Protein AF-A0A2T0WL49-F1 (afdb_monomer)

Sequence (121 aa):
MKKYYLVIIFILIGHIYSWAQQVEPSRIDSLEKTVLLLEKEVYDINLNLYNSQRQLKSGILVATLGYTVTIIGGQLLGTRPELGEALLYTGGAIGIAGTVVLVRGFNKISLGPPRRQNYQN

Secondary structure (DSSP, 8-state):
-GGGHHHHHHHHHHHHHHHTT---THHHHHHHHHHHHHHHHHHHHHHHHHHHHHHHHHHHHHHHHHHHHHHHHHHHTTT-HHHHHHHHHHHHHHHHHHHHHHHHHHHHH--PSPP------

Organism: NCBI:txid1750599

Solvent-accessible surface area (backbone atoms only — not comparable to full-atom values): 6425 Å² total; per-residue (Å²): 122,77,79,58,55,60,56,53,54,53,53,56,54,54,56,57,58,66,65,68,70,73,71,71,67,63,62,60,57,50,51,55,52,48,51,54,52,49,54,50,49,54,50,52,49,52,52,32,44,56,57,18,52,55,32,35,56,51,10,52,52,38,25,51,52,8,49,54,38,25,53,53,9,58,62,27,43,81,80,42,45,72,62,6,50,54,29,30,53,51,10,49,53,35,26,52,53,10,50,55,38,30,53,55,15,49,56,56,56,52,70,67,81,79,77,80,78,77,80,79,126

Mean predicted aligned error: 13.77 Å

Structure (mmCIF, N/CA/C/O backbone):
data_AF-A0A2T0WL49-F1
#
_entry.id   AF-A0A2T0WL49-F1
#
loop_
_atom_site.group_PDB
_atom_site.id
_atom_site.type_symbol
_atom_site.label_atom_id
_atom_site.label_alt_id
_atom_site.label_comp_id
_atom_site.label_asym_id
_atom_site.label_entity_id
_atom_site.label_seq_id
_atom_site.pdbx_PDB_ins_code
_atom_site.Cartn_x
_atom_site.Cartn_y
_atom_site.Cartn_z
_atom_site.occupancy
_atom_site.B_iso_or_equiv
_atom_site.auth_seq_id
_atom_site.auth_comp_id
_atom_site.auth_asym_id
_atom_site.auth_atom_id
_atom_site.pdbx_PDB_model_num
ATOM 1 N N . MET A 1 1 ? 53.223 -17.147 -67.942 1.00 55.00 1 MET A N 1
ATOM 2 C CA . MET A 1 1 ? 53.169 -17.056 -66.462 1.00 55.00 1 MET A CA 1
ATOM 3 C C . MET A 1 1 ? 52.692 -15.697 -65.932 1.00 55.00 1 MET A C 1
ATOM 5 O O . MET A 1 1 ? 51.989 -15.681 -64.937 1.00 55.00 1 MET A O 1
ATOM 9 N N . LYS A 1 2 ? 52.958 -14.564 -66.609 1.00 60.06 2 LYS A N 1
ATOM 10 C CA . LYS A 1 2 ? 52.530 -13.214 -66.165 1.00 60.06 2 LYS A CA 1
ATOM 11 C C . LYS A 1 2 ? 51.004 -12.960 -66.135 1.00 60.06 2 LYS A C 1
ATOM 13 O O . LYS A 1 2 ? 50.561 -12.063 -65.435 1.00 60.06 2 LYS A O 1
ATOM 18 N N . LYS A 1 3 ? 50.195 -13.754 -66.854 1.00 65.44 3 LYS A N 1
ATOM 19 C CA . LYS A 1 3 ? 48.728 -13.573 -66.953 1.00 65.44 3 LYS A CA 1
ATOM 20 C C . LYS A 1 3 ? 47.965 -13.932 -65.666 1.00 65.44 3 LYS A C 1
ATOM 22 O O . LYS A 1 3 ? 46.899 -13.383 -65.430 1.00 65.44 3 LYS A O 1
ATOM 27 N N . TYR A 1 4 ? 48.525 -14.799 -64.820 1.00 78.69 4 TYR A N 1
ATOM 28 C CA . TYR A 1 4 ? 47.878 -15.236 -63.575 1.00 78.69 4 TYR A CA 1
ATOM 29 C C . TYR A 1 4 ? 48.109 -14.274 -62.398 1.00 78.69 4 TYR A C 1
ATOM 31 O O . TYR A 1 4 ? 47.350 -14.295 -61.434 1.00 78.69 4 TYR A O 1
ATOM 39 N N . TYR A 1 5 ? 49.103 -13.381 -62.493 1.00 80.31 5 TYR A N 1
ATOM 40 C CA . TYR A 1 5 ? 49.402 -12.396 -61.445 1.00 80.31 5 TYR A CA 1
ATOM 41 C C . TYR A 1 5 ? 48.258 -11.399 -61.225 1.00 80.31 5 TYR A C 1
ATOM 43 O O . TYR A 1 5 ? 47.970 -11.042 -60.088 1.00 80.31 5 TYR A O 1
ATOM 51 N N . LEU A 1 6 ? 47.572 -10.992 -62.298 1.00 79.94 6 LEU A N 1
ATOM 52 C CA . LEU A 1 6 ? 46.455 -10.049 -62.209 1.00 79.94 6 LEU A CA 1
ATOM 53 C C . LEU A 1 6 ? 45.255 -10.645 -61.459 1.00 79.94 6 LEU A C 1
ATOM 55 O O . LEU A 1 6 ? 44.616 -9.956 -60.671 1.00 79.94 6 LEU A O 1
ATOM 59 N N . VAL A 1 7 ? 44.995 -11.940 -61.652 1.00 82.81 7 VAL A N 1
ATOM 60 C CA . VAL A 1 7 ? 43.904 -12.659 -60.977 1.00 82.81 7 VAL A CA 1
ATOM 61 C C . VAL A 1 7 ? 44.198 -12.822 -59.485 1.00 82.81 7 VAL A C 1
ATOM 63 O O . VAL A 1 7 ? 43.319 -12.604 -58.658 1.00 82.81 7 VAL A O 1
ATOM 66 N N . ILE A 1 8 ? 45.447 -13.129 -59.125 1.00 83.12 8 ILE A N 1
ATOM 67 C CA . ILE A 1 8 ? 45.867 -13.269 -57.722 1.00 83.12 8 ILE A CA 1
ATOM 68 C C . ILE A 1 8 ? 45.772 -11.927 -56.982 1.00 83.12 8 ILE A C 1
ATOM 70 O O . ILE A 1 8 ? 45.286 -11.880 -55.854 1.00 83.12 8 ILE A O 1
ATOM 74 N N . ILE A 1 9 ? 46.168 -10.827 -57.630 1.00 82.88 9 ILE A N 1
ATOM 75 C CA . ILE A 1 9 ? 46.038 -9.474 -57.073 1.00 82.88 9 ILE A CA 1
ATOM 76 C C . ILE A 1 9 ? 44.563 -9.106 -56.865 1.00 82.88 9 ILE A C 1
ATOM 78 O O . ILE A 1 9 ? 44.213 -8.560 -55.823 1.00 82.88 9 ILE A O 1
ATOM 82 N N . PHE A 1 10 ? 43.683 -9.458 -57.806 1.00 81.75 10 PHE A N 1
ATOM 83 C CA .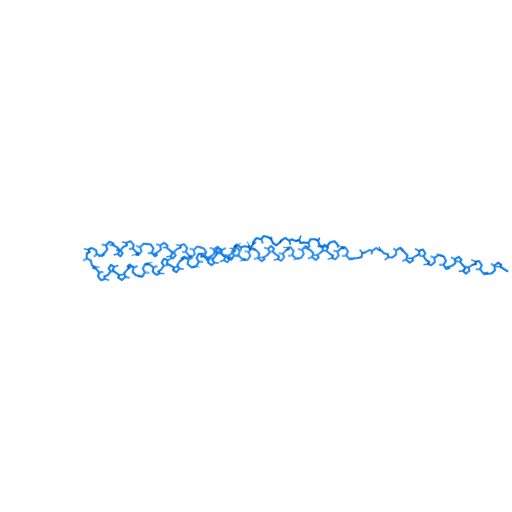 PHE A 1 10 ? 42.249 -9.186 -57.687 1.00 81.75 10 PHE A CA 1
ATOM 84 C C . PHE A 1 10 ? 41.598 -9.952 -56.521 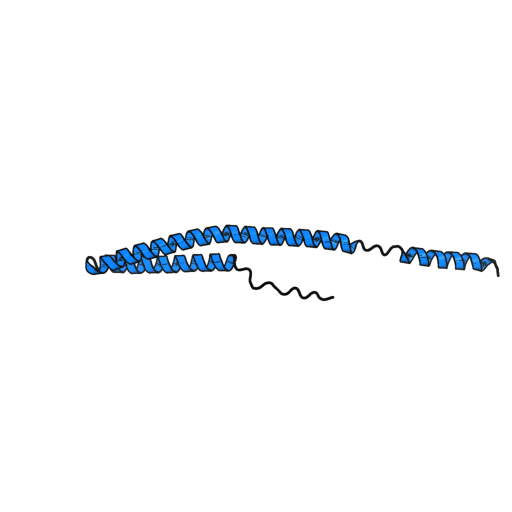1.00 81.75 10 PHE A C 1
ATOM 86 O O . PHE A 1 10 ? 40.780 -9.396 -55.789 1.00 81.75 10 PHE A O 1
ATOM 93 N N . ILE A 1 11 ? 42.012 -11.203 -56.289 1.00 81.06 11 ILE A N 1
ATOM 94 C CA . ILE A 1 11 ? 41.533 -12.025 -55.165 1.00 81.06 11 ILE A CA 1
ATOM 95 C C . ILE A 1 11 ? 42.035 -11.477 -53.820 1.00 81.06 11 ILE A C 1
ATOM 97 O O . ILE A 1 11 ? 41.257 -11.375 -52.870 1.00 81.06 11 ILE A O 1
ATOM 101 N N . LEU A 1 12 ? 43.307 -11.075 -53.748 1.00 77.75 12 LEU A N 1
ATOM 102 C CA . LEU A 1 12 ? 43.891 -10.474 -52.544 1.00 77.75 12 LEU A CA 1
ATOM 103 C C . LEU A 1 12 ? 43.207 -9.156 -52.172 1.00 77.75 12 LEU A C 1
ATOM 105 O O . LEU A 1 12 ? 42.904 -8.927 -51.005 1.00 77.75 12 LEU A O 1
ATOM 109 N N . ILE A 1 13 ? 42.901 -8.319 -53.162 1.00 77.88 13 ILE A N 1
ATOM 110 C CA . ILE A 1 13 ? 42.196 -7.052 -52.956 1.00 77.88 13 ILE A CA 1
ATOM 111 C C . ILE A 1 13 ? 40.756 -7.295 -52.462 1.00 77.88 13 ILE A C 1
ATOM 113 O O . ILE A 1 13 ? 40.306 -6.621 -51.536 1.00 77.88 13 ILE A O 1
ATOM 117 N N . GLY A 1 14 ? 40.057 -8.307 -52.988 1.00 73.75 14 GLY A N 1
ATOM 118 C CA . GLY A 1 14 ? 38.713 -8.683 -52.526 1.00 73.75 14 GLY A CA 1
ATOM 119 C C . GLY A 1 14 ? 38.652 -9.153 -51.063 1.00 73.75 14 GLY A C 1
ATOM 120 O O . GLY A 1 14 ? 37.665 -8.898 -50.370 1.00 73.75 14 GLY A O 1
ATOM 121 N N . HIS A 1 15 ? 39.717 -9.787 -50.558 1.00 71.38 15 HIS A N 1
ATOM 122 C CA . HIS A 1 15 ? 39.802 -10.189 -49.147 1.00 71.38 15 HIS A CA 1
ATOM 123 C C . HIS A 1 15 ? 39.964 -8.995 -48.196 1.00 71.38 15 HIS A C 1
ATOM 125 O O . HIS A 1 15 ? 39.424 -9.024 -47.092 1.00 71.38 15 HIS A O 1
ATOM 131 N N . ILE A 1 16 ? 40.633 -7.920 -48.627 1.00 70.75 16 ILE A N 1
ATOM 132 C CA . ILE A 1 16 ? 40.836 -6.721 -47.796 1.00 70.75 16 ILE A CA 1
ATOM 133 C C . ILE A 1 16 ? 39.512 -5.961 -47.601 1.00 70.75 16 ILE A C 1
ATOM 135 O O . ILE A 1 16 ? 39.225 -5.494 -46.499 1.00 70.75 16 ILE A O 1
ATOM 139 N N . TYR A 1 17 ? 38.658 -5.893 -48.629 1.00 67.56 17 TYR A N 1
ATOM 140 C CA . TYR A 1 17 ? 37.359 -5.210 -48.536 1.00 67.56 17 TYR A CA 1
ATOM 141 C C . TYR A 1 17 ? 36.319 -5.957 -47.691 1.00 67.56 17 TYR A C 1
ATOM 143 O O . TYR A 1 17 ? 35.457 -5.320 -47.089 1.00 67.56 17 TYR A O 1
ATOM 151 N N . SER A 1 18 ? 36.422 -7.285 -47.590 1.00 62.91 18 SER A N 1
ATOM 152 C CA . SER A 1 18 ? 35.491 -8.101 -46.793 1.00 62.91 18 SER A CA 1
ATOM 153 C C . SER A 1 18 ? 35.679 -7.904 -45.281 1.00 62.91 18 SER A C 1
ATOM 155 O O . SER A 1 18 ? 34.739 -8.084 -44.512 1.00 62.91 18 SER A O 1
AT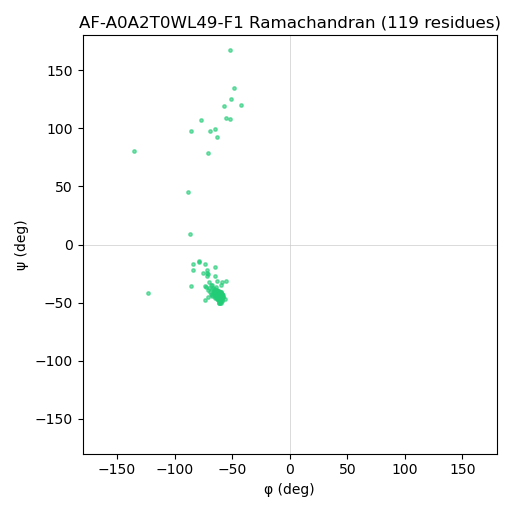OM 157 N N . TRP A 1 19 ? 36.876 -7.496 -44.843 1.00 61.56 19 TRP A N 1
ATOM 158 C CA . TRP A 1 19 ? 37.178 -7.256 -43.427 1.00 61.56 19 TRP A CA 1
ATOM 159 C C . TRP A 1 19 ? 36.762 -5.851 -42.954 1.00 61.56 19 TRP A C 1
ATOM 161 O O . TRP A 1 19 ? 36.503 -5.637 -41.775 1.00 61.56 19 TRP A O 1
ATOM 171 N N . ALA A 1 20 ? 36.612 -4.896 -43.879 1.00 59.78 20 ALA A N 1
ATOM 172 C CA . ALA A 1 20 ? 36.238 -3.514 -43.569 1.00 59.78 20 ALA A CA 1
ATOM 173 C C . ALA A 1 20 ? 34.730 -3.308 -43.304 1.00 59.78 20 ALA A C 1
ATOM 175 O O . ALA A 1 20 ? 34.343 -2.273 -42.767 1.00 59.78 20 ALA A O 1
ATOM 176 N N . GLN A 1 21 ? 33.868 -4.273 -43.650 1.00 60.03 21 GLN A N 1
ATOM 177 C CA . GLN A 1 21 ? 32.415 -4.175 -43.434 1.00 60.03 21 GLN A CA 1
ATOM 178 C C . GLN A 1 21 ? 31.948 -4.648 -42.044 1.00 60.03 21 GLN A C 1
ATOM 180 O O . GLN A 1 21 ? 30.749 -4.717 -41.792 1.00 60.03 21 GLN A O 1
ATOM 185 N N . GLN A 1 22 ? 32.862 -4.916 -41.108 1.00 59.06 22 GLN A N 1
ATOM 186 C CA . GLN A 1 22 ? 32.532 -5.230 -39.710 1.00 59.06 22 GLN A CA 1
ATOM 187 C C . GLN A 1 22 ? 32.427 -3.966 -38.835 1.00 59.06 22 GLN A C 1
ATOM 189 O O . GLN A 1 22 ? 32.959 -3.917 -37.730 1.00 59.06 22 GLN A O 1
ATOM 194 N N . VAL A 1 23 ? 31.754 -2.917 -39.312 1.00 60.06 23 VAL A N 1
ATOM 195 C CA . VAL A 1 23 ? 31.325 -1.821 -38.429 1.00 60.06 23 VAL A CA 1
ATOM 196 C C . VAL A 1 23 ? 29.989 -2.245 -37.831 1.00 60.06 23 VAL A C 1
ATOM 198 O O . VAL A 1 23 ? 28.969 -2.150 -38.502 1.00 60.06 23 VAL A O 1
ATOM 201 N N . GLU A 1 24 ? 30.024 -2.783 -36.608 1.00 55.97 24 GLU A N 1
ATOM 202 C CA . GLU A 1 24 ? 28.868 -3.288 -35.849 1.00 55.97 24 GLU A CA 1
ATOM 203 C C . GLU A 1 24 ? 27.727 -2.249 -35.761 1.00 55.97 24 GLU A C 1
ATOM 205 O O . GLU A 1 24 ? 27.826 -1.297 -34.981 1.00 55.97 24 GLU A O 1
ATOM 210 N N . PRO A 1 25 ? 26.601 -2.437 -36.476 1.00 57.31 25 PRO A N 1
ATOM 211 C CA . PRO A 1 25 ? 25.398 -1.633 -36.258 1.00 57.31 25 PRO A CA 1
ATOM 212 C C . PRO A 1 25 ? 24.675 -2.021 -34.950 1.00 57.31 25 PRO A C 1
ATOM 214 O O . PRO A 1 25 ? 23.903 -1.240 -34.403 1.00 57.31 25 PRO A O 1
ATOM 217 N N . SER A 1 26 ? 24.991 -3.193 -34.388 1.00 59.22 26 SER A N 1
ATOM 218 C CA . SER A 1 26 ? 24.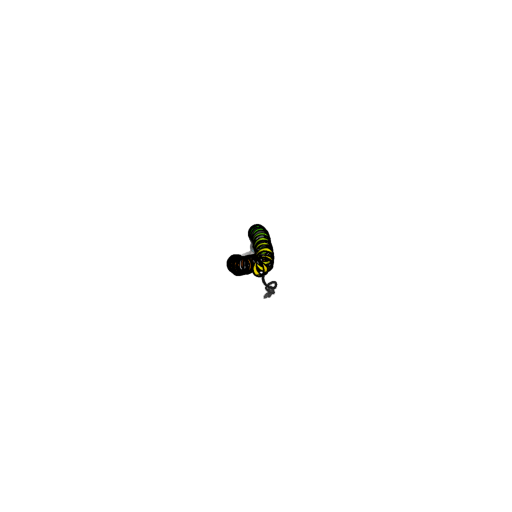420 -3.766 -33.159 1.00 59.22 26 SER A CA 1
ATOM 219 C C . SER A 1 26 ? 24.603 -2.897 -31.909 1.00 59.22 26 SER A C 1
ATOM 221 O O . SER A 1 26 ? 23.752 -2.909 -31.017 1.00 59.22 26 SER A O 1
ATOM 223 N N . ARG A 1 27 ? 25.708 -2.144 -31.806 1.00 59.88 27 ARG A N 1
ATOM 224 C CA . ARG A 1 27 ? 26.031 -1.376 -30.593 1.00 59.88 27 ARG A CA 1
ATOM 225 C C . ARG A 1 27 ? 25.123 -0.154 -30.421 1.00 59.88 27 ARG A C 1
ATOM 227 O O . ARG A 1 27 ? 24.745 0.148 -29.290 1.00 59.88 27 ARG A O 1
ATOM 234 N N . ILE A 1 28 ? 24.741 0.517 -31.509 1.00 61.44 28 ILE A N 1
ATOM 235 C CA . ILE A 1 28 ? 23.846 1.687 -31.454 1.00 61.44 28 ILE A CA 1
ATOM 236 C C . ILE A 1 28 ? 22.425 1.239 -31.085 1.00 61.44 28 ILE A C 1
ATOM 238 O O . ILE A 1 28 ? 21.851 1.776 -30.137 1.00 61.44 28 ILE A O 1
ATOM 242 N N . ASP A 1 29 ? 21.938 0.163 -31.710 1.00 73.44 29 ASP A N 1
ATOM 243 C CA . ASP A 1 29 ? 20.644 -0.452 -31.380 1.00 73.44 29 ASP A CA 1
ATOM 244 C C . ASP A 1 29 ? 20.580 -0.928 -29.917 1.00 73.44 29 ASP A C 1
ATOM 246 O O . ASP A 1 29 ? 19.540 -0.838 -29.259 1.00 73.44 29 ASP A O 1
ATOM 250 N N . SER A 1 30 ? 21.701 -1.414 -29.367 1.00 76.75 30 SER A N 1
ATOM 251 C CA . SER A 1 30 ? 21.766 -1.856 -27.968 1.00 76.75 30 SER A CA 1
ATOM 252 C C . SER A 1 30 ? 21.606 -0.704 -26.970 1.00 76.75 30 SER A C 1
ATOM 254 O O . SER A 1 30 ? 20.973 -0.883 -25.925 1.00 76.75 30 SER A O 1
ATOM 256 N N . LEU A 1 31 ? 22.124 0.487 -27.293 1.00 81.62 31 LEU A N 1
ATOM 257 C CA . LEU A 1 31 ? 22.008 1.665 -26.438 1.00 81.62 31 LEU A CA 1
ATOM 258 C C . LEU A 1 31 ? 20.587 2.227 -26.481 1.00 81.62 31 LEU A C 1
ATOM 260 O O . LEU A 1 31 ? 20.000 2.443 -25.424 1.00 81.62 31 LEU A O 1
ATOM 264 N N . GLU A 1 32 ? 20.017 2.393 -27.677 1.00 85.12 32 GLU A N 1
ATOM 265 C CA . GLU A 1 32 ? 18.634 2.856 -27.853 1.00 85.12 32 GLU A CA 1
ATOM 266 C C . GLU A 1 32 ? 17.652 1.945 -27.108 1.00 85.12 32 GLU A C 1
ATOM 268 O O . GLU A 1 32 ? 16.836 2.405 -26.308 1.00 85.12 32 GLU A O 1
ATOM 273 N N . LYS A 1 33 ? 17.809 0.627 -27.266 1.00 86.56 33 LYS A N 1
ATOM 274 C CA . LYS A 1 33 ? 17.011 -0.360 -26.536 1.00 86.56 33 LYS A CA 1
ATOM 275 C C . LYS A 1 33 ? 17.178 -0.241 -25.021 1.00 86.56 33 LYS A C 1
ATOM 277 O O . LYS A 1 33 ? 16.199 -0.381 -24.292 1.00 86.56 33 LYS A O 1
ATOM 282 N N . THR A 1 34 ? 18.396 -0.004 -24.540 1.00 86.56 34 THR A N 1
ATOM 283 C CA . THR A 1 34 ? 18.660 0.153 -23.102 1.00 86.56 34 THR A CA 1
ATOM 284 C C . THR A 1 34 ? 17.993 1.411 -22.551 1.00 86.56 34 THR A C 1
ATOM 286 O O . THR A 1 34 ? 17.374 1.344 -21.492 1.00 86.56 34 THR A O 1
ATOM 289 N N . VAL A 1 35 ? 18.050 2.529 -23.279 1.00 88.00 35 VAL A N 1
ATOM 290 C CA . VAL A 1 35 ? 17.373 3.779 -22.899 1.00 88.00 35 VAL A CA 1
ATOM 291 C C . VAL A 1 35 ? 15.858 3.576 -22.848 1.00 88.00 35 VAL A C 1
ATOM 293 O O . VAL A 1 35 ? 15.245 3.902 -21.836 1.00 88.00 35 VAL A O 1
ATOM 296 N N . LEU A 1 36 ? 15.263 2.945 -23.866 1.00 90.19 36 LEU A N 1
ATOM 297 C CA . LEU A 1 36 ? 13.825 2.647 -23.893 1.00 90.19 36 LEU A CA 1
ATOM 298 C C . LEU A 1 36 ? 13.385 1.729 -22.742 1.00 90.19 36 LEU A C 1
ATOM 300 O O . LEU A 1 36 ? 12.321 1.923 -22.152 1.00 90.19 36 LEU A O 1
ATOM 304 N N . LEU A 1 37 ? 14.194 0.719 -22.403 1.00 89.81 37 LEU A N 1
ATOM 305 C CA . LEU A 1 37 ? 13.923 -0.156 -21.260 1.00 89.81 37 LEU A CA 1
ATOM 306 C C . LEU A 1 37 ? 13.993 0.607 -19.935 1.00 89.81 37 LEU A C 1
ATOM 308 O O . LEU A 1 37 ? 13.136 0.403 -19.076 1.00 89.81 37 LEU A O 1
ATOM 312 N N . LEU A 1 38 ? 14.973 1.498 -19.790 1.00 88.06 38 LEU A N 1
ATOM 313 C CA . LEU A 1 38 ? 15.143 2.305 -18.589 1.00 88.06 38 LEU A CA 1
ATOM 314 C C . LEU A 1 38 ? 13.999 3.315 -18.422 1.00 88.06 38 LEU A C 1
ATOM 316 O O . LEU A 1 38 ? 13.452 3.440 -17.331 1.00 88.06 38 LEU A O 1
ATOM 320 N N . GLU A 1 39 ? 13.589 3.996 -19.495 1.00 89.31 39 GLU A N 1
ATOM 321 C CA . GLU A 1 39 ? 12.434 4.904 -19.481 1.00 89.31 39 GLU A CA 1
ATOM 322 C C . GLU A 1 39 ? 11.153 4.178 -19.073 1.00 89.31 39 GLU A C 1
ATOM 324 O O . GLU A 1 39 ? 10.390 4.678 -18.242 1.00 89.31 39 GLU A O 1
ATOM 329 N N . LYS A 1 40 ? 10.943 2.968 -19.602 1.00 89.50 40 LYS A N 1
ATOM 330 C CA . LYS A 1 40 ? 9.814 2.122 -19.218 1.00 89.50 40 LYS A CA 1
ATOM 331 C C . LYS A 1 40 ? 9.859 1.749 -17.736 1.00 89.50 40 LYS A C 1
ATOM 333 O O . LYS A 1 40 ? 8.843 1.856 -17.057 1.00 89.50 40 LYS A O 1
ATOM 338 N N . GLU A 1 41 ? 11.016 1.338 -17.225 1.00 87.94 41 GLU A N 1
ATOM 339 C CA . GLU A 1 41 ? 11.173 0.991 -15.810 1.00 87.94 41 GLU A CA 1
ATOM 340 C C . GLU A 1 41 ? 10.916 2.202 -14.901 1.00 87.94 41 GLU A C 1
ATOM 342 O O . GLU A 1 41 ? 10.170 2.101 -13.927 1.00 87.94 41 GLU A O 1
ATOM 347 N N . VAL A 1 42 ? 11.447 3.377 -15.253 1.00 88.56 42 VAL A N 1
ATOM 348 C CA . VAL A 1 42 ? 11.190 4.632 -14.532 1.00 88.56 42 VAL A CA 1
ATOM 349 C C . VAL A 1 42 ? 9.704 4.992 -14.565 1.00 88.56 42 VAL A C 1
ATOM 351 O O . VAL A 1 42 ? 9.148 5.411 -13.546 1.00 88.56 42 VAL A O 1
ATOM 354 N N . TYR A 1 43 ? 9.039 4.824 -15.706 1.00 89.75 43 TYR A N 1
ATOM 355 C CA . TYR A 1 43 ? 7.600 5.040 -15.824 1.00 89.75 43 TYR A CA 1
ATOM 356 C C . TYR A 1 43 ? 6.807 4.097 -14.906 1.00 89.75 43 TYR A C 1
ATOM 358 O O . TYR A 1 43 ? 5.964 4.561 -14.133 1.00 89.75 43 TYR A O 1
ATOM 366 N N . ASP A 1 44 ? 7.122 2.801 -14.920 1.00 87.94 44 ASP A N 1
ATOM 367 C CA . ASP A 1 44 ? 6.463 1.791 -14.086 1.00 87.94 44 ASP A CA 1
ATOM 368 C C . ASP A 1 44 ? 6.674 2.069 -12.587 1.00 87.94 44 ASP A C 1
ATOM 370 O O . ASP A 1 44 ? 5.737 1.963 -11.787 1.00 87.94 44 ASP A O 1
ATOM 374 N N . ILE A 1 45 ? 7.880 2.495 -12.194 1.00 86.12 45 ILE A N 1
ATOM 375 C CA . ILE A 1 45 ? 8.183 2.923 -10.822 1.00 86.12 45 ILE A CA 1
ATOM 376 C C . ILE A 1 45 ? 7.316 4.125 -10.432 1.00 86.12 45 ILE A C 1
ATOM 378 O O . ILE A 1 45 ? 6.657 4.088 -9.391 1.00 86.12 45 ILE A O 1
ATOM 382 N N . ASN A 1 46 ? 7.262 5.170 -11.261 1.00 87.25 46 ASN A N 1
ATOM 383 C CA . ASN A 1 46 ? 6.459 6.365 -10.981 1.00 87.25 46 ASN A CA 1
ATOM 384 C C . ASN A 1 46 ? 4.964 6.043 -10.859 1.00 87.25 46 ASN A C 1
ATOM 386 O O . ASN A 1 46 ? 4.291 6.527 -9.944 1.00 87.25 46 ASN A O 1
ATOM 390 N N . LEU A 1 47 ? 4.447 5.183 -11.736 1.00 87.62 47 LEU A N 1
ATOM 391 C CA . LEU A 1 47 ? 3.058 4.739 -11.692 1.00 87.62 47 LEU A CA 1
ATOM 392 C C . LEU A 1 47 ? 2.751 3.965 -10.399 1.00 87.62 47 LEU A C 1
ATOM 394 O O . LEU A 1 47 ? 1.725 4.200 -9.749 1.00 87.62 47 LEU A O 1
ATOM 398 N N . ASN A 1 48 ? 3.646 3.064 -9.988 1.00 86.75 48 ASN A N 1
ATOM 399 C CA . ASN A 1 48 ? 3.507 2.317 -8.7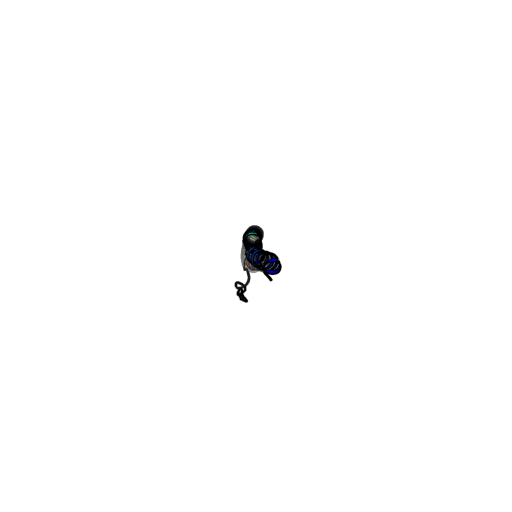40 1.00 86.75 48 ASN A CA 1
ATOM 400 C C . ASN A 1 48 ? 3.598 3.225 -7.510 1.00 86.75 48 ASN A C 1
ATOM 402 O O . ASN A 1 48 ? 2.807 3.053 -6.578 1.00 86.75 48 ASN A O 1
ATOM 406 N N . LEU A 1 49 ? 4.482 4.227 -7.517 1.00 85.81 49 LEU A N 1
ATOM 407 C CA . LEU A 1 49 ? 4.591 5.226 -6.451 1.00 85.81 49 LEU A CA 1
ATOM 408 C C . LEU A 1 49 ? 3.303 6.043 -6.313 1.00 85.81 49 LEU A C 1
ATOM 410 O O . LEU A 1 49 ? 2.772 6.156 -5.206 1.00 85.81 49 LEU A O 1
ATOM 414 N N . TYR A 1 50 ? 2.754 6.544 -7.422 1.00 88.25 50 TYR A N 1
ATOM 415 C CA . TYR A 1 50 ? 1.502 7.305 -7.421 1.00 88.25 50 TYR A CA 1
ATOM 416 C C . TYR A 1 50 ? 0.335 6.487 -6.847 1.00 88.25 50 TYR A C 1
ATOM 418 O O . TYR A 1 50 ? -0.379 6.926 -5.938 1.00 88.25 50 TYR A O 1
ATOM 426 N N . ASN A 1 51 ? 0.176 5.248 -7.320 1.00 85.88 51 ASN A N 1
ATOM 427 C CA . ASN A 1 51 ? -0.878 4.350 -6.849 1.00 85.88 51 ASN A CA 1
ATOM 428 C C . ASN A 1 51 ? -0.725 3.994 -5.368 1.00 85.88 51 ASN A C 1
ATOM 430 O O . ASN A 1 51 ? -1.713 3.915 -4.629 1.00 85.88 51 ASN A O 1
ATOM 434 N N . SER A 1 52 ? 0.510 3.789 -4.926 1.00 86.56 52 SER A N 1
ATOM 435 C CA . SER A 1 52 ? 0.798 3.435 -3.545 1.00 86.56 52 SER A CA 1
ATOM 436 C C . SER A 1 52 ? 0.624 4.610 -2.594 1.00 86.56 52 SER A C 1
ATOM 438 O O . SER A 1 52 ? 0.101 4.415 -1.503 1.00 86.56 52 SER A O 1
ATOM 440 N N . GLN A 1 53 ? 0.952 5.837 -3.009 1.00 87.81 53 GLN A N 1
ATOM 441 C CA . GLN A 1 53 ? 0.716 7.043 -2.212 1.00 87.81 53 GLN A CA 1
ATOM 442 C C . GLN A 1 53 ? -0.770 7.198 -1.860 1.00 87.81 53 GLN A C 1
ATOM 444 O O . GLN A 1 53 ? -1.116 7.502 -0.715 1.00 87.81 53 GLN A O 1
ATOM 449 N N . ARG A 1 54 ? -1.664 6.959 -2.829 1.00 87.75 54 ARG A N 1
ATOM 450 C CA . ARG A 1 54 ? -3.116 7.007 -2.606 1.00 87.75 54 ARG A CA 1
ATOM 451 C C . ARG A 1 54 ? -3.574 5.934 -1.617 1.00 87.75 54 ARG A C 1
ATOM 453 O O . ARG A 1 54 ? -4.358 6.235 -0.717 1.00 87.75 54 ARG A O 1
ATOM 460 N N . GLN A 1 55 ? -3.071 4.708 -1.761 1.00 87.12 55 GLN A N 1
ATOM 461 C CA . GLN A 1 55 ? -3.382 3.603 -0.846 1.00 87.12 55 GLN A CA 1
ATOM 462 C C . GLN A 1 55 ? -2.862 3.880 0.566 1.00 87.12 55 GLN A C 1
ATOM 464 O O . GLN A 1 55 ? -3.598 3.673 1.524 1.00 87.12 55 GLN A O 1
ATOM 469 N N . LEU A 1 56 ? -1.656 4.436 0.700 1.00 88.88 56 LEU A N 1
ATOM 470 C CA . LEU A 1 56 ? -1.083 4.819 1.989 1.00 88.88 56 LEU A CA 1
ATOM 471 C C . LEU A 1 56 ? -1.938 5.879 2.690 1.00 88.88 56 LEU A C 1
ATOM 473 O O . LEU A 1 56 ? -2.324 5.693 3.839 1.00 88.88 56 LEU A O 1
ATOM 477 N N . LYS A 1 57 ? -2.298 6.963 1.986 1.00 90.62 57 LYS A N 1
ATOM 478 C CA . LYS A 1 57 ? -3.160 8.021 2.542 1.00 90.62 57 LYS A CA 1
ATOM 479 C C . LYS A 1 57 ? -4.505 7.466 3.008 1.00 90.62 57 LYS A C 1
ATOM 481 O O . LYS A 1 57 ? -4.946 7.782 4.109 1.00 90.62 57 LYS A O 1
ATOM 486 N N . SER A 1 58 ? -5.136 6.620 2.193 1.00 89.06 58 SER A N 1
ATOM 487 C CA . SER A 1 58 ? -6.405 5.986 2.555 1.00 89.06 58 SER A CA 1
ATOM 488 C C . SER A 1 58 ? -6.252 5.039 3.742 1.00 89.06 58 SER A C 1
ATOM 490 O O . SER A 1 58 ? -7.095 5.043 4.630 1.00 89.06 58 SER A O 1
ATOM 492 N N . GLY A 1 59 ? -5.195 4.228 3.767 1.00 87.75 59 GLY A N 1
ATOM 493 C CA . GLY A 1 59 ? -4.951 3.263 4.831 1.00 87.75 59 GLY A CA 1
ATOM 494 C C . GLY A 1 59 ? -4.673 3.934 6.177 1.00 87.75 59 GLY A C 1
ATOM 495 O O . GLY A 1 59 ? -5.241 3.510 7.179 1.00 87.75 59 GLY A O 1
ATOM 496 N N . ILE A 1 60 ? -3.896 5.028 6.191 1.00 90.06 60 ILE A N 1
ATOM 497 C CA . ILE A 1 60 ? -3.690 5.861 7.389 1.00 90.06 60 ILE A CA 1
ATOM 498 C C . ILE A 1 60 ? -5.030 6.414 7.873 1.00 90.06 60 ILE A C 1
ATOM 500 O O . ILE A 1 60 ? -5.364 6.241 9.038 1.00 90.06 60 ILE A O 1
ATOM 504 N N . LEU A 1 61 ? -5.822 7.024 6.984 1.00 93.62 61 LEU A N 1
ATOM 505 C CA . LEU A 1 61 ? -7.113 7.611 7.349 1.00 93.62 61 LEU A CA 1
ATOM 506 C C . LEU A 1 61 ? -8.061 6.570 7.957 1.00 93.62 61 LEU A C 1
ATOM 508 O O . LEU A 1 61 ? -8.638 6.806 9.015 1.00 93.62 61 LEU A O 1
ATOM 512 N N . VAL A 1 62 ? -8.190 5.405 7.317 1.00 92.62 62 VAL A N 1
ATOM 513 C CA . VAL A 1 62 ? -9.026 4.303 7.811 1.00 92.62 62 VAL A CA 1
ATOM 514 C C . VAL A 1 62 ? -8.514 3.809 9.167 1.00 92.62 62 VAL A C 1
ATOM 516 O O . VAL A 1 62 ? -9.305 3.670 10.093 1.00 92.62 62 VAL A O 1
ATOM 519 N N . ALA A 1 63 ? -7.202 3.618 9.332 1.00 90.25 63 ALA A N 1
ATOM 520 C CA . ALA A 1 63 ? -6.624 3.195 10.606 1.00 90.25 63 ALA A CA 1
ATOM 521 C C . ALA A 1 63 ? -6.870 4.216 11.733 1.00 90.25 63 ALA A C 1
ATOM 523 O O . ALA A 1 63 ? -7.237 3.828 12.841 1.00 90.25 63 ALA A O 1
ATOM 524 N N . THR A 1 64 ? -6.732 5.517 11.451 1.00 91.56 64 THR A N 1
ATOM 525 C CA . THR A 1 64 ? -7.024 6.585 12.417 1.00 91.56 64 THR A CA 1
ATOM 526 C C . THR A 1 64 ? -8.493 6.587 12.822 1.00 91.56 64 THR A C 1
ATOM 528 O O . THR A 1 64 ? -8.785 6.658 14.012 1.00 91.56 64 THR A O 1
ATOM 531 N N . LEU A 1 65 ? -9.419 6.441 11.868 1.00 91.81 65 LEU A N 1
ATOM 532 C CA . LEU A 1 65 ? -10.846 6.323 12.180 1.00 91.81 65 LEU A CA 1
ATOM 533 C C . LEU A 1 65 ? -11.127 5.105 13.063 1.00 91.81 65 LEU A C 1
ATOM 535 O O . LEU A 1 65 ? -11.830 5.230 14.062 1.00 91.81 65 LEU A O 1
ATOM 539 N N . GLY A 1 66 ? -10.542 3.950 12.736 1.00 90.06 66 GLY A N 1
ATOM 540 C CA . GLY A 1 66 ? -10.672 2.739 13.546 1.00 90.06 66 GLY A CA 1
ATOM 541 C C . GLY A 1 66 ? -10.188 2.952 14.978 1.00 90.06 66 GLY A C 1
ATOM 542 O O . GLY A 1 66 ? -10.895 2.610 15.925 1.00 90.06 66 GLY A O 1
ATOM 543 N N . TYR A 1 67 ? -9.036 3.604 15.149 1.00 92.06 67 TYR A N 1
ATOM 544 C CA . TYR A 1 67 ? -8.502 3.967 16.462 1.00 92.06 67 TYR A CA 1
ATOM 545 C C . TYR A 1 67 ? -9.445 4.897 17.237 1.00 92.06 67 TYR A C 1
ATOM 547 O O . TYR A 1 67 ? -9.770 4.618 18.389 1.00 92.06 67 TYR A O 1
ATOM 555 N N . THR A 1 68 ? -9.947 5.961 16.606 1.00 92.88 68 THR A N 1
ATOM 556 C CA . THR A 1 68 ? -10.883 6.897 17.246 1.00 92.88 68 THR A CA 1
ATOM 557 C C . THR A 1 68 ? -12.171 6.202 17.684 1.00 92.88 68 THR A C 1
ATOM 559 O O . THR A 1 68 ? -12.597 6.365 18.826 1.00 92.88 68 THR A O 1
ATOM 562 N N . VAL A 1 69 ? -12.769 5.392 16.808 1.00 91.31 69 VAL A N 1
ATOM 563 C CA . VAL A 1 69 ? -13.995 4.641 17.113 1.00 91.31 69 VAL A CA 1
ATOM 564 C C . VAL A 1 69 ? -13.752 3.641 18.248 1.00 91.31 69 VAL A C 1
ATOM 566 O O . VAL A 1 69 ? -14.572 3.544 19.157 1.00 91.31 69 VAL A O 1
ATOM 569 N N . THR A 1 70 ? -12.594 2.974 18.258 1.00 92.38 70 THR A N 1
ATOM 570 C CA . THR A 1 70 ? -12.200 2.049 19.333 1.00 92.38 70 THR A CA 1
ATOM 571 C C . THR A 1 70 ? -12.058 2.770 20.675 1.00 92.38 70 THR A C 1
ATOM 573 O O . THR A 1 70 ? -12.555 2.272 21.680 1.00 92.38 70 THR A O 1
ATOM 576 N N . ILE A 1 71 ? -11.436 3.958 20.717 1.00 91.00 71 ILE A N 1
ATOM 577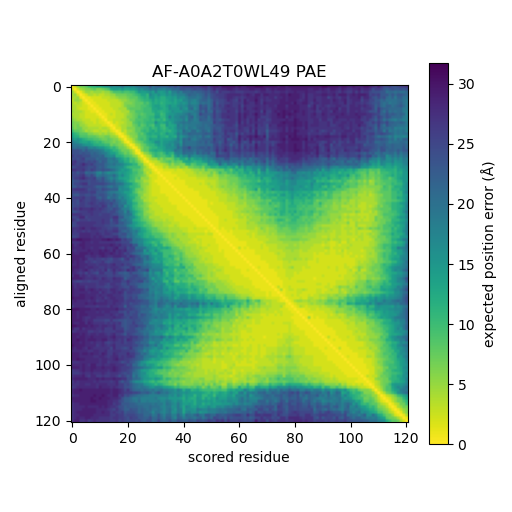 C CA . ILE A 1 71 ? -11.323 4.749 21.956 1.00 91.00 71 ILE A CA 1
ATOM 578 C C . ILE A 1 71 ? -12.706 5.123 22.489 1.00 91.00 71 ILE A C 1
ATOM 580 O O . ILE A 1 71 ? -12.978 4.935 23.673 1.00 91.00 71 ILE A O 1
ATOM 584 N N . ILE A 1 72 ? -13.576 5.649 21.623 1.00 92.06 72 ILE A N 1
ATOM 585 C CA . ILE A 1 72 ? -14.928 6.066 22.014 1.00 92.06 72 ILE A CA 1
ATOM 586 C C . ILE A 1 72 ? -15.733 4.854 22.499 1.00 92.06 72 ILE A C 1
ATOM 588 O O . ILE A 1 72 ? -16.386 4.932 23.537 1.00 92.06 72 ILE A O 1
ATOM 592 N N . GLY A 1 73 ? -15.639 3.717 21.803 1.00 88.94 73 GLY A N 1
ATOM 593 C CA . GLY A 1 73 ? -16.252 2.459 22.230 1.00 88.94 73 GLY A CA 1
ATOM 594 C C . GLY A 1 73 ? -15.744 1.993 23.595 1.00 88.94 73 GLY A C 1
ATOM 595 O O . GLY A 1 73 ? -16.541 1.693 24.481 1.00 88.94 73 GLY A O 1
ATOM 596 N N . GLY A 1 74 ? -14.427 2.039 23.812 1.00 90.31 74 GLY A N 1
ATOM 597 C CA . GLY A 1 74 ? -13.798 1.703 25.089 1.00 90.31 74 GLY A CA 1
ATOM 598 C C . GLY A 1 74 ? -14.270 2.582 26.250 1.00 90.31 74 GLY A C 1
ATOM 599 O O . GLY A 1 74 ? -14.542 2.076 27.334 1.00 90.31 74 GLY A O 1
ATOM 600 N N . GLN A 1 75 ? -14.438 3.886 26.020 1.00 90.75 75 GLN A N 1
ATOM 601 C CA . GLN A 1 75 ? -15.011 4.797 27.017 1.00 90.75 75 GLN A CA 1
ATOM 602 C C . GLN A 1 75 ? -16.493 4.497 27.287 1.00 90.75 75 GLN A C 1
ATOM 604 O O . GLN A 1 75 ? -16.947 4.549 28.431 1.00 90.75 75 GLN A O 1
ATOM 609 N N . LEU A 1 76 ? -17.254 4.151 26.245 1.00 92.25 76 LEU A N 1
ATOM 610 C CA . LEU A 1 76 ? -18.673 3.826 26.360 1.00 92.25 76 LEU A CA 1
ATOM 611 C C . LEU A 1 76 ? -18.931 2.480 27.038 1.00 92.25 76 LEU A C 1
ATOM 613 O O . LEU A 1 76 ? -19.997 2.334 27.622 1.00 92.25 76 LEU A O 1
ATOM 617 N N . LEU A 1 77 ? -17.980 1.543 27.076 1.00 89.81 77 LEU A N 1
ATOM 618 C CA . LEU A 1 77 ? -18.145 0.282 27.816 1.00 89.81 77 LEU A CA 1
ATOM 619 C C . LEU A 1 77 ? -18.496 0.493 29.299 1.00 89.81 77 LEU A C 1
ATOM 621 O O . LEU A 1 77 ? -19.238 -0.301 29.868 1.00 89.81 77 LEU A O 1
ATOM 625 N N . GLY A 1 78 ? -18.013 1.578 29.914 1.00 83.06 78 GLY A N 1
ATOM 626 C CA . GLY A 1 78 ? -18.302 1.899 31.315 1.00 83.06 78 GLY A CA 1
ATOM 627 C C . GLY A 1 78 ? -19.679 2.525 31.569 1.00 83.06 78 GLY A C 1
ATOM 628 O O . GLY A 1 78 ? -20.116 2.579 32.713 1.00 83.06 78 GLY A O 1
ATOM 629 N N . THR A 1 79 ? -20.366 3.014 30.532 1.00 90.31 79 THR A N 1
ATOM 630 C CA . THR A 1 79 ? -21.653 3.729 30.672 1.00 90.31 79 THR A CA 1
ATOM 631 C C . THR A 1 79 ? -22.783 3.085 29.873 1.00 90.31 79 THR A C 1
ATOM 633 O O . THR A 1 79 ? -23.907 2.980 30.355 1.00 90.31 79 THR A O 1
ATOM 636 N N . ARG A 1 80 ? -22.495 2.651 28.644 1.00 90.88 80 ARG A N 1
ATOM 637 C CA . ARG A 1 80 ? -23.415 2.040 27.680 1.00 90.88 80 ARG A CA 1
ATOM 638 C C . ARG A 1 80 ? -22.729 0.816 27.052 1.00 90.88 80 ARG A C 1
ATOM 640 O O . ARG A 1 80 ? -22.209 0.924 25.939 1.00 90.88 80 ARG A O 1
ATOM 647 N N . PRO A 1 81 ? -22.715 -0.334 27.750 1.00 90.12 81 PRO A N 1
ATOM 648 C CA . PRO A 1 81 ? -21.882 -1.482 27.393 1.00 90.12 81 PRO A CA 1
ATOM 649 C C . PRO A 1 81 ? -22.163 -2.031 25.991 1.00 90.12 81 PRO A C 1
ATOM 651 O O . PRO A 1 81 ? -21.221 -2.234 25.237 1.00 90.12 81 PRO A O 1
ATOM 654 N N . GLU A 1 82 ? -23.428 -2.163 25.585 1.00 92.31 82 GLU A N 1
ATOM 655 C CA . GLU A 1 82 ? -23.786 -2.665 24.245 1.00 92.31 82 GLU A CA 1
ATOM 656 C C . GLU A 1 82 ? -23.270 -1.760 23.114 1.00 92.31 82 GLU A C 1
ATOM 658 O O . GLU A 1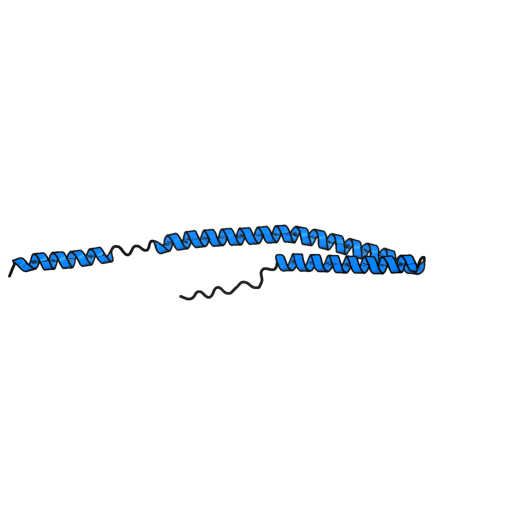 82 ? -22.740 -2.236 22.110 1.00 92.31 82 GLU A O 1
ATOM 663 N N . LEU A 1 83 ? -23.380 -0.436 23.280 1.00 90.25 83 LEU A N 1
ATOM 664 C CA . LEU A 1 83 ? -22.861 0.526 22.303 1.00 90.25 83 LEU A CA 1
ATOM 665 C C . LEU A 1 83 ? -21.332 0.563 22.318 1.00 90.25 83 LEU A C 1
ATOM 667 O O . LEU A 1 83 ? -20.712 0.667 21.262 1.00 90.25 83 LEU A O 1
ATOM 671 N N . GLY A 1 84 ? -20.729 0.472 23.504 1.00 89.94 84 GLY A N 1
ATOM 672 C CA . GLY A 1 84 ? -19.282 0.415 23.667 1.00 89.94 84 GLY A CA 1
ATOM 673 C C . GLY A 1 84 ? -18.673 -0.806 22.986 1.00 89.94 84 GLY A C 1
ATOM 674 O O . GLY A 1 84 ? -17.720 -0.663 22.224 1.00 89.94 84 GLY A O 1
ATOM 675 N N . GLU A 1 85 ? -19.262 -1.984 23.184 1.00 93.12 85 GLU A N 1
ATOM 676 C CA . GLU A 1 85 ? -18.824 -3.244 22.578 1.00 93.12 85 GLU A CA 1
ATOM 677 C C . GLU A 1 85 ? -18.976 -3.227 21.054 1.00 93.12 85 GLU A C 1
ATOM 679 O O . GLU A 1 85 ? -18.032 -3.565 20.334 1.00 93.12 85 GLU A O 1
ATOM 684 N N . ALA A 1 86 ? -20.118 -2.753 20.546 1.00 93.06 86 ALA A N 1
ATOM 685 C CA . ALA A 1 86 ? -20.343 -2.620 19.109 1.00 93.06 86 ALA A CA 1
ATOM 686 C C . ALA A 1 86 ? -19.329 -1.664 18.452 1.00 93.06 86 ALA A C 1
ATOM 688 O O . ALA A 1 86 ? -18.772 -1.959 17.388 1.00 93.06 86 ALA A O 1
ATOM 689 N N . LEU A 1 87 ? -19.044 -0.526 19.091 1.00 90.88 87 LEU A N 1
ATOM 690 C CA . LEU A 1 87 ? -18.043 0.429 18.611 1.00 90.88 87 LEU A CA 1
ATOM 691 C C . LEU A 1 87 ? -1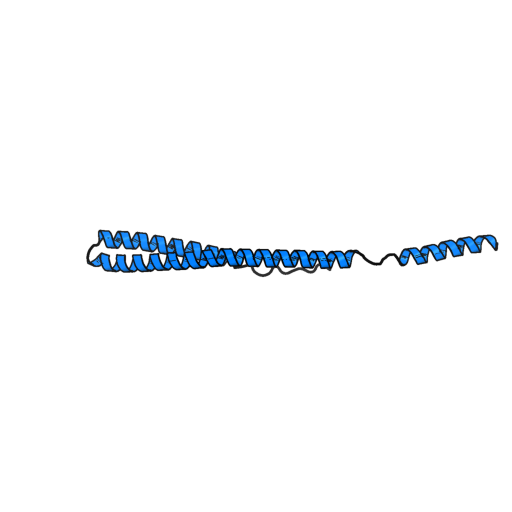6.620 -0.127 18.719 1.00 90.88 87 LEU A C 1
ATOM 693 O O . LEU A 1 87 ? -15.809 0.103 17.830 1.00 90.88 87 LEU A O 1
ATOM 697 N N . LEU A 1 88 ? -16.314 -0.916 19.748 1.00 91.56 88 LEU A N 1
ATOM 698 C CA . LEU A 1 88 ? -15.012 -1.565 19.880 1.00 91.56 88 LEU A CA 1
ATOM 699 C C . LEU A 1 88 ? -14.775 -2.581 18.751 1.00 91.56 88 LEU A C 1
ATOM 701 O O . LEU A 1 88 ? -13.721 -2.564 18.116 1.00 91.56 88 LEU A O 1
ATOM 705 N N . TYR A 1 89 ? -15.773 -3.418 18.452 1.00 93.25 89 TYR A N 1
ATOM 706 C CA . TYR A 1 89 ? -15.700 -4.396 17.363 1.00 93.25 89 TYR A CA 1
ATOM 707 C C . TYR A 1 89 ? -15.564 -3.726 15.996 1.00 93.25 89 TYR A C 1
ATOM 709 O O . TYR A 1 89 ? -14.710 -4.102 15.189 1.00 93.25 89 TYR A O 1
ATOM 717 N N . THR A 1 90 ? -16.387 -2.710 15.734 1.00 93.38 90 THR A N 1
ATOM 718 C CA . THR A 1 90 ? -16.343 -1.974 14.464 1.00 93.38 90 THR A CA 1
ATOM 719 C C . THR A 1 90 ? -15.050 -1.174 14.320 1.00 93.38 90 THR A C 1
ATOM 721 O O . THR A 1 90 ? -14.402 -1.259 13.278 1.00 93.38 90 THR A O 1
ATOM 724 N N . GLY A 1 91 ? -14.611 -0.468 15.363 1.00 89.12 91 GLY A N 1
ATOM 725 C CA . GLY A 1 91 ? -13.342 0.260 15.390 1.00 89.12 91 GLY A CA 1
ATOM 726 C C . GLY A 1 91 ? -12.132 -0.652 15.177 1.00 89.12 91 GLY A C 1
ATOM 727 O O . GLY A 1 91 ? -11.270 -0.344 14.349 1.00 89.12 91 GLY A O 1
ATOM 728 N N . GLY A 1 92 ? -12.108 -1.815 15.834 1.00 90.25 92 GLY A N 1
ATOM 729 C CA . GLY A 1 92 ? -11.075 -2.834 15.648 1.00 90.25 92 GLY A CA 1
ATOM 730 C C . GLY A 1 92 ? -11.044 -3.384 14.220 1.00 90.25 92 GLY A C 1
ATOM 731 O O . GLY A 1 92 ? -9.979 -3.440 13.601 1.00 90.25 92 GLY A O 1
ATOM 732 N N . ALA A 1 93 ? -12.208 -3.708 13.648 1.00 93.31 93 ALA A N 1
ATOM 733 C CA . ALA A 1 93 ? -12.314 -4.171 12.264 1.00 93.31 93 ALA A CA 1
ATOM 734 C C . ALA A 1 93 ? -11.825 -3.113 11.259 1.00 93.31 93 ALA A C 1
ATOM 736 O O . ALA A 1 93 ? -11.068 -3.429 10.337 1.00 93.31 93 ALA A O 1
ATOM 737 N N . ILE A 1 94 ? -12.199 -1.846 11.464 1.00 92.25 94 ILE A N 1
ATOM 738 C CA . ILE A 1 94 ? -11.737 -0.714 10.652 1.00 92.25 94 ILE A CA 1
ATOM 739 C C . ILE A 1 94 ? -10.211 -0.556 10.770 1.00 92.25 94 ILE A C 1
ATOM 741 O O . ILE A 1 94 ? -9.534 -0.397 9.754 1.00 92.25 94 ILE A O 1
ATOM 745 N N . GLY A 1 95 ? -9.644 -0.660 11.976 1.00 88.50 95 GLY A N 1
ATOM 746 C CA . GLY A 1 95 ? -8.196 -0.583 12.199 1.00 88.50 95 GLY A CA 1
ATOM 747 C C . GLY A 1 95 ? -7.414 -1.674 11.456 1.00 88.50 95 GLY A C 1
ATOM 748 O O . GLY A 1 95 ? -6.416 -1.390 10.782 1.00 88.50 95 GLY A O 1
ATOM 749 N N . ILE A 1 96 ? -7.902 -2.919 11.506 1.00 91.75 96 ILE A N 1
ATOM 750 C CA . ILE A 1 96 ? -7.316 -4.048 10.766 1.00 91.75 96 ILE A CA 1
ATOM 751 C C . ILE A 1 96 ? -7.414 -3.806 9.256 1.00 91.75 96 ILE A C 1
ATOM 753 O O . ILE A 1 96 ? -6.420 -3.953 8.543 1.00 91.75 96 ILE A O 1
ATOM 757 N N . ALA A 1 97 ? -8.578 -3.378 8.760 1.00 91.69 97 ALA A N 1
ATOM 758 C CA . ALA A 1 97 ? -8.765 -3.070 7.345 1.00 91.69 97 ALA A CA 1
ATOM 759 C C . ALA A 1 97 ? -7.802 -1.969 6.865 1.00 91.69 97 ALA A C 1
ATOM 761 O O . ALA A 1 97 ? -7.161 -2.120 5.822 1.00 91.69 97 ALA A O 1
ATOM 762 N N . GLY A 1 98 ? -7.630 -0.902 7.653 1.00 87.50 98 GLY A N 1
ATOM 763 C CA . GLY A 1 98 ? -6.666 0.166 7.378 1.00 87.50 98 GLY A CA 1
ATOM 764 C C . GLY A 1 98 ? -5.231 -0.356 7.279 1.00 87.50 98 GLY A C 1
ATOM 765 O O . GLY A 1 98 ? -4.509 -0.018 6.339 1.00 87.50 98 GLY A O 1
ATOM 766 N N . THR A 1 99 ? -4.848 -1.263 8.181 1.00 89.69 99 THR A N 1
ATOM 767 C CA . THR A 1 99 ? -3.527 -1.912 8.178 1.00 89.69 99 THR A CA 1
ATOM 768 C C . THR A 1 99 ? -3.305 -2.754 6.922 1.00 89.69 99 THR A C 1
ATOM 770 O O . THR A 1 99 ? -2.252 -2.663 6.294 1.00 89.69 99 THR A O 1
ATOM 773 N N . VAL A 1 100 ? -4.300 -3.532 6.488 1.00 90.94 100 VAL A N 1
ATOM 774 C CA . VAL A 1 100 ? -4.199 -4.331 5.254 1.00 90.94 100 VAL A CA 1
ATOM 775 C C . VAL A 1 100 ? -3.999 -3.436 4.030 1.00 90.94 100 VAL A C 1
ATOM 777 O O . VAL A 1 100 ? -3.176 -3.744 3.163 1.00 90.94 100 VAL A O 1
ATOM 780 N N . VAL A 1 101 ? -4.718 -2.314 3.956 1.00 89.06 101 VAL A N 1
ATOM 781 C CA . VAL A 1 101 ? -4.556 -1.334 2.872 1.00 89.06 101 VAL A CA 1
ATOM 782 C C . VAL A 1 101 ? -3.158 -0.707 2.906 1.00 89.06 101 VAL A C 1
ATOM 784 O O . VAL A 1 101 ? -2.533 -0.577 1.852 1.00 89.06 101 VAL A O 1
ATOM 787 N N . LEU A 1 102 ? -2.631 -0.395 4.094 1.00 88.12 102 LEU A N 1
ATOM 788 C CA . LEU A 1 102 ? -1.268 0.119 4.264 1.00 88.12 102 LEU A CA 1
ATOM 789 C C . LEU A 1 102 ? -0.212 -0.870 3.780 1.00 88.12 102 LEU A C 1
ATOM 791 O O . LEU A 1 102 ? 0.633 -0.500 2.970 1.00 88.12 102 LEU A O 1
ATOM 795 N N . VAL A 1 103 ? -0.281 -2.128 4.221 1.00 87.88 103 VAL A N 1
ATOM 796 C CA . VAL A 1 103 ? 0.677 -3.175 3.829 1.00 87.88 103 VAL A CA 1
ATOM 797 C C . VAL A 1 103 ? 0.656 -3.393 2.318 1.00 87.88 103 VAL A C 1
ATOM 799 O O . VAL A 1 103 ? 1.708 -3.506 1.693 1.00 87.88 103 VAL A O 1
ATOM 802 N N . ARG A 1 104 ? -0.529 -3.393 1.697 1.00 85.44 104 ARG A N 1
ATOM 803 C CA . ARG A 1 104 ? -0.653 -3.482 0.233 1.00 85.44 104 ARG A CA 1
ATOM 804 C C . ARG A 1 104 ? -0.036 -2.276 -0.475 1.00 85.44 104 ARG A C 1
ATOM 806 O O . ARG A 1 104 ? 0.628 -2.464 -1.492 1.00 85.44 104 ARG A O 1
ATOM 813 N N . GLY A 1 105 ? -0.224 -1.074 0.070 1.00 83.25 105 GLY A N 1
ATOM 814 C CA . GLY A 1 105 ? 0.423 0.140 -0.421 1.00 83.25 105 GLY A CA 1
ATOM 815 C C . GLY A 1 105 ? 1.947 0.048 -0.331 1.00 83.25 105 GLY A C 1
ATOM 816 O O . GLY A 1 105 ? 2.626 0.272 -1.326 1.00 83.25 105 GLY A O 1
ATOM 817 N N . PHE A 1 106 ? 2.492 -0.364 0.816 1.00 82.31 106 PHE A N 1
ATOM 818 C CA . PHE A 1 106 ? 3.937 -0.529 0.997 1.00 82.31 106 PHE A CA 1
ATOM 819 C C . PHE A 1 106 ? 4.530 -1.616 0.096 1.00 82.31 106 PHE A C 1
ATOM 821 O O . PHE A 1 106 ? 5.552 -1.372 -0.536 1.00 82.31 106 PHE A O 1
ATOM 828 N N . ASN A 1 107 ? 3.882 -2.775 -0.044 1.00 81.50 107 ASN A N 1
ATOM 829 C CA . ASN A 1 107 ? 4.369 -3.855 -0.912 1.00 81.50 107 ASN A CA 1
ATOM 830 C C . ASN A 1 107 ? 4.384 -3.475 -2.400 1.00 81.50 107 ASN A C 1
ATOM 832 O O . ASN A 1 107 ? 5.185 -4.015 -3.154 1.00 81.50 107 ASN A O 1
ATOM 836 N N . LYS A 1 108 ? 3.522 -2.547 -2.836 1.00 76.25 108 LYS A N 1
ATOM 837 C CA . LYS A 1 108 ? 3.552 -2.005 -4.205 1.00 76.25 108 LYS A CA 1
ATOM 838 C C . LYS A 1 108 ? 4.699 -1.013 -4.436 1.00 76.25 108 LYS A C 1
ATOM 840 O O . LYS A 1 108 ? 5.119 -0.859 -5.577 1.00 76.25 108 LYS A O 1
ATOM 845 N N . ILE A 1 109 ? 5.200 -0.360 -3.383 1.00 68.19 109 ILE A N 1
ATOM 846 C CA . ILE A 1 109 ? 6.387 0.516 -3.440 1.00 68.19 109 ILE A CA 1
ATOM 847 C C . ILE A 1 109 ? 7.668 -0.288 -3.263 1.00 68.19 109 ILE A C 1
ATOM 849 O O . ILE A 1 109 ? 8.684 0.050 -3.864 1.00 68.19 109 ILE A O 1
ATOM 853 N N . SER A 1 110 ? 7.634 -1.325 -2.421 1.00 65.88 110 SER A N 1
ATOM 854 C CA . SER A 1 110 ? 8.777 -2.183 -2.141 1.00 65.88 110 SER A CA 1
ATOM 855 C C . SER A 1 110 ? 9.070 -3.040 -3.368 1.00 65.88 110 SER A C 1
ATOM 857 O O . SER A 1 110 ? 8.729 -4.219 -3.432 1.00 65.88 110 SER A O 1
ATOM 859 N N . LEU A 1 111 ? 9.727 -2.427 -4.351 1.00 61.09 111 LEU A N 1
ATOM 860 C CA . LEU A 1 111 ? 10.567 -3.114 -5.316 1.00 61.09 111 LEU A CA 1
ATOM 861 C C . LEU A 1 111 ? 11.369 -4.132 -4.497 1.00 61.09 111 LEU A C 1
ATOM 863 O O . LEU A 1 111 ? 12.021 -3.762 -3.517 1.00 61.09 111 LEU A O 1
ATOM 867 N N . GLY A 1 112 ? 11.226 -5.424 -4.798 1.00 62.62 112 GLY A N 1
ATOM 868 C CA . GLY A 1 112 ? 12.017 -6.456 -4.130 1.00 62.62 112 GLY A CA 1
ATOM 869 C C . GLY A 1 112 ? 13.516 -6.127 -4.201 1.00 62.62 112 GLY A C 1
ATOM 870 O O . GLY A 1 112 ? 13.913 -5.238 -4.959 1.00 62.62 112 GLY A O 1
ATOM 871 N N . PRO A 1 113 ? 14.372 -6.822 -3.430 1.00 62.94 113 PRO A N 1
ATOM 872 C CA . PRO A 1 113 ? 15.810 -6.574 -3.474 1.00 62.94 113 PRO A CA 1
ATOM 873 C C . PRO A 1 113 ? 16.289 -6.549 -4.935 1.00 62.94 113 PRO A C 1
ATOM 875 O O . PRO A 1 113 ? 15.850 -7.404 -5.715 1.00 62.94 113 PRO A O 1
ATOM 878 N N . PRO A 1 114 ? 17.128 -5.569 -5.327 1.00 58.38 114 PRO A N 1
ATOM 879 C CA . PRO A 1 114 ? 17.521 -5.379 -6.717 1.00 58.38 114 PRO A CA 1
ATOM 880 C C . PRO A 1 114 ? 18.019 -6.709 -7.282 1.00 58.38 114 PRO A C 1
ATOM 882 O O . PRO A 1 114 ? 18.898 -7.350 -6.695 1.00 58.38 114 PRO A O 1
ATOM 885 N N . ARG A 1 115 ? 17.428 -7.165 -8.396 1.00 62.75 115 ARG A N 1
ATOM 886 C CA . ARG A 1 115 ? 17.910 -8.370 -9.081 1.00 62.75 115 ARG A CA 1
ATOM 887 C C . ARG A 1 115 ? 19.372 -8.124 -9.427 1.00 62.75 115 ARG A C 1
ATOM 889 O O . ARG A 1 115 ? 19.674 -7.194 -10.169 1.00 62.75 115 ARG A O 1
ATOM 896 N N . ARG A 1 116 ? 20.276 -8.957 -8.900 1.00 60.47 116 ARG A N 1
ATOM 897 C CA . ARG A 1 116 ? 21.673 -8.973 -9.343 1.00 60.47 116 ARG A CA 1
ATOM 898 C C . ARG A 1 116 ? 21.665 -9.199 -10.855 1.00 60.47 116 ARG A C 1
ATOM 900 O O . ARG A 1 116 ? 21.312 -10.286 -11.307 1.00 60.47 116 ARG A O 1
ATOM 907 N N . GLN A 1 117 ? 22.001 -8.167 -11.625 1.00 59.38 117 GLN A N 1
ATOM 908 C CA . GLN A 1 117 ? 22.322 -8.319 -13.038 1.00 59.38 117 GLN A CA 1
ATOM 909 C C . GLN A 1 117 ? 23.593 -9.165 -13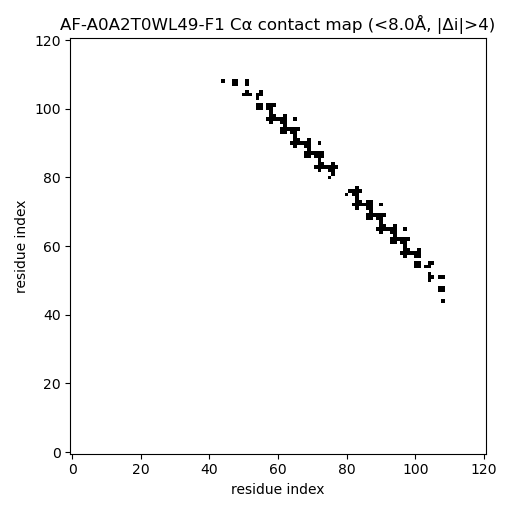.103 1.00 59.38 117 GLN A C 1
ATOM 911 O O . GLN A 1 117 ? 24.694 -8.673 -12.869 1.00 59.38 117 GLN A O 1
ATOM 916 N N . ASN A 1 118 ? 23.435 -10.461 -13.364 1.00 55.84 118 ASN A N 1
ATOM 917 C CA . ASN A 1 118 ? 24.551 -11.275 -13.812 1.00 55.84 118 ASN A CA 1
ATOM 918 C C . ASN A 1 118 ? 24.880 -10.802 -15.228 1.00 55.84 118 ASN A C 1
ATOM 920 O O . ASN A 1 118 ? 24.208 -11.189 -16.181 1.00 55.84 118 ASN A O 1
ATOM 924 N N . TYR A 1 119 ? 25.884 -9.936 -15.345 1.00 53.84 119 TYR A N 1
ATOM 925 C CA . TYR A 1 119 ? 26.565 -9.689 -16.608 1.00 53.84 119 TYR A CA 1
ATOM 926 C C . TYR A 1 119 ? 27.237 -11.006 -17.009 1.00 53.84 119 TYR A C 1
ATOM 928 O O . TYR A 1 119 ? 28.313 -11.345 -16.519 1.00 53.84 119 TYR A O 1
ATOM 936 N N . GLN A 1 120 ? 26.538 -11.812 -17.807 1.00 49.47 120 GLN A N 1
ATOM 937 C CA . GLN A 1 120 ? 27.164 -12.907 -18.535 1.00 49.47 120 GLN A CA 1
ATOM 938 C C . GLN A 1 120 ? 27.884 -12.270 -19.723 1.00 49.47 120 GLN A C 1
ATOM 940 O O . GLN A 1 120 ? 27.234 -11.733 -20.619 1.00 49.47 120 GLN A O 1
ATOM 945 N N . ASN A 1 121 ? 29.215 -12.248 -19.616 1.00 45.94 121 ASN A N 1
ATOM 946 C CA . ASN A 1 121 ? 30.151 -11.875 -20.676 1.00 45.94 121 ASN A CA 1
ATOM 947 C C . ASN A 1 121 ? 30.076 -12.856 -21.845 1.00 45.94 121 ASN A C 1
ATOM 949 O O . ASN A 1 121 ? 29.934 -14.070 -21.566 1.00 45.94 121 ASN A O 1
#

Radius of gyration: 34.59 Å; Cα contacts (8 Å, |Δi|>4): 91; chains: 1; bounding box: 77×25×98 Å

pLDDT: mean 80.92, std 12.7, range [45.94, 93.62]

Foldseek 3Di:
DVVCVVVVVVVVVVVVVVVVPPPDPPVVVVVVVVVVVVVVVVVLLVVLLVVLVVLQVQLVVLLVQLVVLLVVLCVCCVPPVVSSVVSNVSSVVSNVVSVVSNVVSVVSNCPDDPPPPPPPD

Nearest PDB structures (foldseek):
  6h2f-assembly1_J  TM=8.143E-01  e=2.981E-01  Aeromonas hydrophila subsp. hydrophila AL09-71
  6grj-assembly1_B  TM=7.874E-01  e=3.550E-01  Aeromonas hydrophila
  7a0g-assembly1_III  TM=5.023E-01  e=1.246E-01  Serratia marcescens
  7a0g-assembly1_JJJ  TM=4.940E-01  e=1.246E-01  Serratia marcescens
  6grj-assembly1_I  TM=4.999E-01  e=2.981E-01  Aeromonas hydrophila